Protein AF-A0A7X8C531-F1 (afdb_monomer)

Foldseek 3Di:
DVVVLVQAQDALVSQCVVVVDDSVVSLVVSVVCCVVCVVVCVRRLLSHLLVQLVQWDDDPQWTKGQDRHPVNLVVLQVQCCVQPVPADRWAADPPDDRMTIDHVVSSVSSCVVSVPDPPPDPDDDDDD

Nearest PDB structures (foldseek):
  7qsu-assembly1_A  TM=5.325E-01  e=8.190E-01  Thermococcus litoralis
  7qss-assembly1_A  TM=5.657E-01  e=2.309E+00  Thermococcus litoralis
  8r79-assembly1_A  TM=4.246E-01  e=1.255E+00  Homo sapiens

Sequence (128 aa):
VKHYFQGVMPTEAEVSSMFQLTETESRALIRNVRTRFRYQLEVEIMNTLQQTLLSAEFNEDKYHVVIQSDNVLEELNRVVSTNAPKLDPITKVRGSARKYQISEDTYELLSNVLGINQEAAATEQEDE

Organism: NCBI:txid136093

Structure (mmCIF, N/CA/C/O backbone):
data_AF-A0A7X8C531-F1
#
_entry.id   AF-A0A7X8C531-F1
#
loop_
_atom_site.group_PDB
_atom_site.id
_atom_site.type_symbol
_atom_site.label_atom_id
_atom_site.label_alt_id
_atom_site.label_comp_id
_atom_site.label_asym_id
_atom_site.label_entity_id
_atom_site.label_seq_id
_atom_site.pdbx_PDB_ins_code
_atom_site.Cartn_x
_atom_site.Cartn_y
_atom_site.Cartn_z
_atom_site.occupancy
_atom_site.B_iso_or_equiv
_atom_site.auth_seq_id
_atom_site.auth_comp_id
_atom_site.auth_asym_id
_atom_site.auth_atom_id
_atom_site.pdbx_PDB_model_num
ATOM 1 N N . VAL A 1 1 ? 0.543 4.005 -21.788 1.00 60.47 1 VAL A N 1
ATOM 2 C CA . VAL A 1 1 ? 0.749 3.800 -20.331 1.00 60.47 1 VAL A CA 1
ATOM 3 C C . VAL A 1 1 ? -0.368 2.947 -19.740 1.00 60.47 1 VAL A C 1
ATOM 5 O O . VAL A 1 1 ? -0.046 1.870 -19.271 1.00 60.47 1 VAL A O 1
ATOM 8 N N . LYS A 1 2 ? -1.651 3.328 -19.871 1.00 58.94 2 LYS A N 1
ATOM 9 C CA . LYS A 1 2 ? -2.804 2.539 -19.376 1.00 58.94 2 LYS A CA 1
ATOM 10 C C . LYS A 1 2 ? -2.814 1.049 -19.746 1.00 58.94 2 LYS A C 1
ATOM 12 O O . LYS A 1 2 ? -3.103 0.217 -18.901 1.00 58.94 2 LYS A O 1
ATOM 17 N N . HIS A 1 3 ? -2.433 0.700 -20.978 1.00 63.03 3 HIS A N 1
ATOM 18 C CA . HIS A 1 3 ? -2.406 -0.700 -21.430 1.00 63.03 3 HIS A CA 1
ATOM 19 C C . HIS A 1 3 ? -1.526 -1.629 -20.577 1.00 63.03 3 HIS A C 1
ATOM 21 O O . HIS A 1 3 ? -1.800 -2.820 -20.515 1.00 63.03 3 HIS A O 1
ATOM 27 N N . TYR A 1 4 ? -0.504 -1.093 -19.903 1.00 66.12 4 TYR A N 1
ATOM 28 C CA . TYR A 1 4 ? 0.389 -1.873 -19.041 1.00 66.12 4 TYR A CA 1
ATOM 29 C C . TYR A 1 4 ? -0.149 -2.074 -17.623 1.00 66.12 4 TYR A C 1
ATOM 31 O O . TYR A 1 4 ? 0.384 -2.891 -16.889 1.00 66.12 4 TYR A O 1
ATOM 39 N N . PHE A 1 5 ? -1.185 -1.324 -17.248 1.00 65.25 5 PHE A N 1
ATOM 40 C CA . PHE A 1 5 ? -1.849 -1.451 -15.957 1.00 65.25 5 PHE A CA 1
ATOM 41 C C . PHE A 1 5 ? -3.005 -2.463 -16.037 1.00 65.25 5 PHE A C 1
ATOM 43 O O . PHE A 1 5 ? -3.411 -3.013 -15.033 1.00 65.25 5 PHE A O 1
ATOM 50 N N . GLN A 1 6 ? -3.542 -2.777 -17.223 1.00 77.12 6 GLN A N 1
ATOM 51 C CA . GLN A 1 6 ? -4.629 -3.769 -17.368 1.00 77.12 6 GLN A CA 1
ATOM 52 C C . GLN A 1 6 ? -5.815 -3.551 -16.391 1.00 77.12 6 GLN A C 1
ATOM 54 O O . GLN A 1 6 ? -6.513 -4.490 -16.030 1.00 77.12 6 GLN A O 1
ATOM 59 N N . GLY A 1 7 ? -6.049 -2.305 -15.960 1.00 81.38 7 GLY A N 1
ATOM 60 C CA . GLY A 1 7 ? -7.076 -1.960 -14.972 1.00 81.38 7 GLY A CA 1
ATOM 61 C C . GLY A 1 7 ? -6.621 -1.925 -13.504 1.00 81.38 7 GLY A C 1
ATOM 62 O O . GLY A 1 7 ? -7.408 -1.469 -12.677 1.00 81.38 7 GLY A O 1
ATOM 63 N N . VAL A 1 8 ? -5.386 -2.331 -13.181 1.00 88.25 8 VAL A N 1
ATOM 64 C CA . VAL A 1 8 ? -4.788 -2.370 -11.828 1.00 88.25 8 VAL A CA 1
ATOM 65 C C . VAL A 1 8 ? -3.314 -1.918 -11.830 1.00 88.25 8 VAL A C 1
ATOM 67 O O . VAL A 1 8 ? -2.697 -1.720 -12.868 1.00 88.25 8 VAL A O 1
ATOM 70 N N . MET A 1 9 ? -2.701 -1.686 -10.673 1.00 91.06 9 MET A N 1
ATOM 71 C CA . MET A 1 9 ? -1.273 -1.386 -10.596 1.00 91.06 9 MET A CA 1
ATOM 72 C C . MET A 1 9 ? -0.468 -2.683 -10.691 1.00 91.06 9 MET A C 1
ATOM 74 O O . MET A 1 9 ? -0.742 -3.606 -9.925 1.00 91.06 9 MET A O 1
ATOM 78 N N . PRO A 1 10 ? 0.552 -2.747 -11.565 1.00 91.94 10 PRO A N 1
ATOM 79 C CA . PRO A 1 10 ? 1.452 -3.885 -11.587 1.00 91.94 10 PRO A CA 1
ATOM 80 C C . PRO A 1 10 ? 2.311 -3.901 -10.321 1.00 91.94 10 PRO A C 1
ATOM 82 O O . PRO A 1 10 ? 2.677 -2.858 -9.767 1.00 91.94 10 PRO A O 1
ATOM 85 N N . THR A 1 11 ? 2.671 -5.097 -9.890 1.00 92.88 11 THR A N 1
ATOM 86 C CA . THR A 1 11 ? 3.631 -5.341 -8.819 1.00 92.88 11 THR A CA 1
ATOM 87 C C . THR A 1 11 ? 5.058 -5.048 -9.279 1.00 92.88 11 THR A C 1
ATOM 89 O O . THR A 1 11 ? 5.392 -5.056 -10.467 1.00 92.88 11 THR A O 1
ATOM 92 N N . GLU A 1 12 ? 5.953 -4.826 -8.320 1.00 94.06 12 GLU A N 1
ATOM 93 C CA . GLU A 1 12 ? 7.380 -4.661 -8.581 1.00 94.06 12 GLU A CA 1
ATOM 94 C C . GLU A 1 12 ? 7.978 -5.881 -9.296 1.00 94.06 12 GLU A C 1
ATOM 96 O O . GLU A 1 12 ? 8.856 -5.708 -10.137 1.00 94.06 12 GLU A O 1
ATOM 101 N N . ALA A 1 13 ? 7.481 -7.089 -9.008 1.00 92.75 13 ALA A N 1
ATOM 102 C CA . ALA A 1 13 ? 7.914 -8.325 -9.656 1.00 92.75 13 ALA A CA 1
ATOM 103 C C . ALA A 1 13 ? 7.512 -8.375 -11.141 1.00 92.75 13 ALA A C 1
ATOM 105 O O . ALA A 1 13 ? 8.329 -8.736 -11.990 1.00 92.75 13 ALA A O 1
ATOM 106 N N . GLU A 1 14 ? 6.287 -7.958 -11.477 1.00 92.44 14 GLU A N 1
ATOM 107 C CA . GLU A 1 14 ? 5.822 -7.879 -12.868 1.00 92.44 14 GLU A CA 1
ATOM 108 C C . GLU A 1 14 ? 6.622 -6.841 -13.660 1.00 92.44 14 GLU A C 1
ATOM 110 O O . GLU A 1 14 ? 7.130 -7.139 -14.740 1.00 92.44 14 GLU A O 1
ATOM 115 N N . VAL A 1 15 ? 6.820 -5.643 -13.101 1.00 93.75 15 VAL A N 1
ATOM 116 C CA . VAL A 1 15 ? 7.624 -4.588 -13.741 1.00 93.75 15 VAL A CA 1
ATOM 117 C C . VAL A 1 15 ? 9.084 -5.024 -13.898 1.00 93.75 15 VAL A C 1
ATOM 119 O O . VAL A 1 15 ? 9.673 -4.817 -14.960 1.00 93.75 15 VAL A O 1
ATOM 122 N N . SER A 1 16 ? 9.655 -5.675 -12.883 1.00 95.19 16 SER A N 1
ATOM 123 C CA . SER A 1 16 ? 11.009 -6.233 -12.932 1.00 95.19 16 SER A CA 1
ATOM 124 C C . SER A 1 16 ? 11.150 -7.231 -14.078 1.00 95.19 16 SER A C 1
ATOM 126 O O . SER A 1 16 ? 12.076 -7.113 -14.881 1.00 95.19 16 SER A O 1
ATOM 128 N N . SER A 1 17 ? 10.192 -8.151 -14.214 1.00 93.69 17 SER A N 1
ATOM 129 C CA . SER A 1 17 ? 10.178 -9.148 -15.285 1.00 93.69 17 SER A CA 1
ATOM 130 C C . SER A 1 17 ? 10.038 -8.513 -16.672 1.00 93.69 17 SER A C 1
ATOM 132 O O . SER A 1 17 ? 10.784 -8.858 -17.588 1.00 93.69 17 SER A O 1
ATOM 134 N N . MET A 1 18 ? 9.134 -7.543 -16.826 1.00 92.06 18 MET A N 1
ATOM 135 C CA . MET A 1 18 ? 8.855 -6.899 -18.113 1.00 92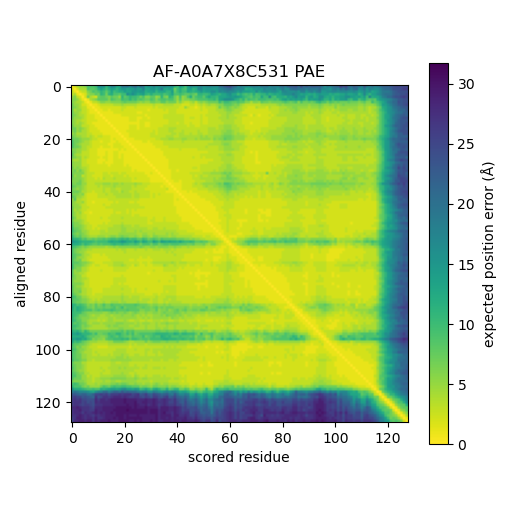.06 18 MET A CA 1
ATOM 136 C C . MET A 1 18 ? 10.006 -6.025 -18.618 1.00 92.06 18 MET A C 1
ATOM 138 O O . MET A 1 18 ? 10.264 -5.983 -19.820 1.00 92.06 18 MET A O 1
ATOM 142 N N . PHE A 1 19 ? 10.679 -5.308 -17.716 1.00 92.62 19 PHE A N 1
ATOM 143 C CA . PHE A 1 19 ? 11.696 -4.312 -18.066 1.00 92.62 19 PHE A CA 1
ATOM 144 C C . PHE A 1 19 ? 13.126 -4.745 -17.725 1.00 92.62 19 PHE A C 1
ATOM 146 O O . PHE A 1 19 ? 14.052 -3.970 -17.952 1.00 92.62 19 PHE A O 1
ATOM 153 N N . GLN A 1 20 ? 13.313 -5.965 -17.207 1.00 94.75 20 GLN A N 1
ATOM 154 C CA . GLN A 1 20 ? 14.606 -6.498 -16.755 1.00 94.75 20 GLN A CA 1
ATOM 155 C C . GLN A 1 20 ? 15.285 -5.582 -15.721 1.00 94.75 20 GLN A C 1
ATOM 157 O O . GLN A 1 20 ? 16.491 -5.349 -15.760 1.00 94.75 20 GLN A O 1
ATOM 162 N N . LEU A 1 21 ? 14.482 -5.045 -14.802 1.00 95.06 21 LEU A N 1
ATOM 163 C CA . LEU A 1 21 ? 14.916 -4.136 -13.740 1.00 95.06 21 LEU A CA 1
ATOM 164 C C . LEU A 1 21 ? 15.046 -4.873 -12.409 1.00 95.06 21 LEU A C 1
ATOM 166 O O . LEU A 1 21 ? 14.402 -5.897 -12.188 1.00 95.06 21 LEU A O 1
ATOM 170 N N . THR A 1 22 ? 15.805 -4.321 -11.469 1.00 96.12 22 THR A N 1
ATOM 171 C CA . THR A 1 22 ? 15.753 -4.767 -10.068 1.00 96.12 22 THR A CA 1
ATOM 172 C C . THR A 1 22 ? 14.406 -4.408 -9.422 1.00 96.12 22 THR A C 1
ATOM 174 O O . THR A 1 22 ? 13.700 -3.503 -9.879 1.00 96.12 22 THR A O 1
ATOM 177 N N . GLU A 1 23 ? 14.038 -5.060 -8.312 1.00 92.94 23 GLU A N 1
ATOM 178 C CA . GLU A 1 23 ? 12.830 -4.687 -7.550 1.00 92.94 23 GLU A CA 1
ATOM 179 C C . GLU A 1 23 ? 12.871 -3.224 -7.080 1.00 92.94 23 GLU A C 1
ATOM 181 O O . GLU A 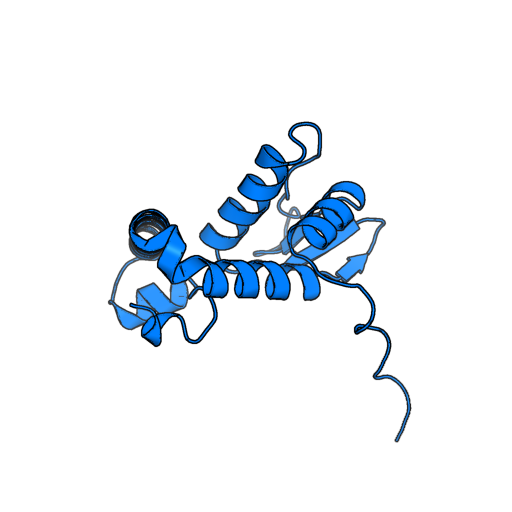1 23 ? 11.853 -2.534 -7.091 1.00 92.94 23 GLU A O 1
ATOM 186 N N . THR A 1 24 ? 14.053 -2.720 -6.707 1.00 95.69 24 THR A N 1
ATOM 187 C CA . THR A 1 24 ? 14.211 -1.332 -6.243 1.00 95.69 24 THR A CA 1
ATOM 188 C C . THR A 1 24 ? 13.947 -0.334 -7.371 1.00 95.69 24 THR A C 1
ATOM 190 O O . THR A 1 24 ? 13.222 0.646 -7.174 1.00 95.69 24 THR A O 1
ATOM 193 N N . GLU A 1 25 ? 14.486 -0.590 -8.565 1.00 96.69 25 GLU A N 1
ATOM 194 C CA . GLU A 1 25 ? 14.233 0.228 -9.758 1.00 96.69 25 GLU A CA 1
ATOM 195 C C . GLU A 1 25 ? 12.769 0.146 -10.193 1.00 96.69 25 GLU A C 1
ATOM 197 O O . GLU A 1 25 ? 12.161 1.169 -10.500 1.00 96.69 25 GLU A O 1
ATOM 202 N N . SER A 1 26 ? 12.177 -1.047 -10.132 1.00 96.44 26 SER A N 1
ATOM 203 C CA . SER A 1 26 ? 10.762 -1.277 -10.433 1.00 96.44 26 SER A CA 1
ATOM 204 C C . SER A 1 26 ? 9.856 -0.487 -9.488 1.00 96.44 26 SER A C 1
ATOM 206 O O . SER A 1 26 ? 8.966 0.240 -9.932 1.00 96.44 26 SER A O 1
ATOM 208 N N . ARG A 1 27 ? 10.150 -0.515 -8.182 1.00 95.19 27 ARG A N 1
ATOM 209 C CA . ARG A 1 27 ? 9.445 0.270 -7.161 1.00 95.19 27 ARG A CA 1
ATOM 210 C C . ARG A 1 27 ? 9.523 1.766 -7.439 1.00 95.19 27 ARG A C 1
ATOM 212 O O . ARG A 1 27 ? 8.524 2.473 -7.294 1.00 95.19 27 ARG A O 1
ATOM 219 N N . ALA A 1 28 ? 10.706 2.257 -7.806 1.00 95.88 28 ALA A N 1
ATOM 220 C CA . ALA A 1 28 ? 10.916 3.659 -8.149 1.00 95.88 28 ALA A CA 1
ATOM 221 C C . ALA A 1 28 ? 10.167 4.048 -9.433 1.00 95.88 28 ALA A C 1
ATOM 223 O O . ALA A 1 28 ? 9.536 5.106 -9.475 1.00 95.88 28 ALA A O 1
ATOM 224 N N . LEU A 1 29 ? 10.184 3.184 -10.451 1.00 94.75 29 LEU A N 1
ATOM 225 C CA . LEU A 1 29 ? 9.480 3.397 -11.710 1.00 94.75 29 LEU A CA 1
ATOM 226 C C . LEU A 1 29 ? 7.968 3.512 -11.491 1.00 94.75 29 LEU A C 1
ATOM 228 O O . LEU A 1 29 ? 7.374 4.487 -11.952 1.00 94.75 29 LEU A O 1
ATOM 232 N N . ILE A 1 30 ? 7.366 2.588 -10.734 1.00 94.12 30 ILE A N 1
ATOM 233 C CA . ILE A 1 30 ? 5.935 2.626 -10.395 1.00 94.12 30 ILE A CA 1
ATOM 234 C C . ILE A 1 30 ? 5.592 3.945 -9.691 1.00 94.12 30 ILE A C 1
ATOM 236 O O . ILE A 1 30 ? 4.684 4.653 -10.131 1.00 94.12 30 ILE A O 1
ATOM 240 N N . ARG A 1 31 ? 6.361 4.343 -8.666 1.00 94.31 31 ARG A N 1
ATOM 241 C CA . ARG A 1 31 ? 6.136 5.604 -7.936 1.00 94.31 31 ARG A CA 1
ATOM 242 C C . ARG A 1 31 ? 6.201 6.828 -8.853 1.00 94.31 31 ARG A C 1
ATOM 244 O O . ARG A 1 31 ? 5.343 7.713 -8.777 1.00 94.31 31 ARG A O 1
ATOM 251 N N . ASN A 1 32 ? 7.203 6.887 -9.730 1.00 94.19 32 ASN A N 1
ATOM 252 C CA . ASN A 1 32 ? 7.400 8.002 -10.659 1.00 94.19 32 ASN A CA 1
ATOM 253 C C . ASN A 1 32 ? 6.260 8.094 -11.680 1.00 94.19 32 ASN A C 1
ATOM 255 O O . ASN A 1 32 ? 5.733 9.181 -11.927 1.00 94.19 32 ASN A O 1
ATOM 259 N N . VAL A 1 33 ? 5.851 6.956 -12.245 1.00 92.31 33 VAL A N 1
ATOM 260 C CA . VAL A 1 33 ? 4.738 6.865 -13.197 1.00 92.31 33 VAL A CA 1
ATOM 261 C C . VAL A 1 33 ? 3.427 7.271 -12.523 1.00 92.31 33 VAL A C 1
ATOM 263 O O . VAL A 1 33 ? 2.723 8.133 -13.049 1.00 92.31 33 VAL A O 1
ATOM 266 N N . ARG A 1 34 ? 3.145 6.750 -11.323 1.00 90.75 34 ARG A N 1
ATOM 267 C CA . ARG A 1 34 ? 1.973 7.115 -10.511 1.00 90.75 34 ARG A CA 1
ATOM 268 C C . ARG A 1 34 ? 1.909 8.616 -10.244 1.00 90.75 34 ARG A C 1
ATOM 270 O O . ARG A 1 34 ? 0.863 9.233 -10.407 1.00 90.75 34 ARG A O 1
ATOM 277 N N . THR A 1 35 ? 3.035 9.215 -9.863 1.00 90.31 35 THR A N 1
ATOM 278 C CA . THR A 1 35 ? 3.117 10.648 -9.548 1.00 90.31 35 THR A CA 1
ATOM 279 C C . THR A 1 35 ? 2.901 11.508 -10.791 1.00 90.31 35 THR A C 1
ATOM 281 O O . THR A 1 35 ? 2.118 12.457 -10.761 1.00 90.31 35 THR A O 1
ATOM 284 N N . ARG A 1 36 ? 3.559 11.167 -11.905 1.00 92.62 36 ARG A N 1
ATOM 285 C CA . ARG A 1 36 ? 3.504 11.943 -13.151 1.00 92.62 36 ARG A CA 1
ATOM 286 C C . ARG A 1 36 ? 2.162 11.828 -13.870 1.00 92.62 36 ARG A C 1
ATOM 288 O O . ARG A 1 36 ? 1.712 12.796 -14.474 1.00 92.62 36 ARG A O 1
ATOM 295 N N . PHE A 1 37 ? 1.539 10.655 -13.822 1.00 91.12 37 PHE A N 1
ATOM 296 C CA . PHE A 1 37 ? 0.316 10.342 -14.562 1.00 91.12 37 PHE A CA 1
ATOM 297 C C . PHE A 1 37 ? -0.889 10.136 -13.642 1.00 91.12 37 PHE A C 1
ATOM 299 O O . PHE A 1 37 ? -1.821 9.427 -14.008 1.00 91.12 37 PHE A O 1
ATOM 306 N N . ARG A 1 38 ? -0.895 10.778 -12.466 1.00 85.19 38 ARG A N 1
ATOM 307 C CA . ARG A 1 38 ? -1.876 10.551 -11.396 1.00 85.19 38 ARG A CA 1
ATOM 308 C C . ARG A 1 38 ? -3.329 10.553 -11.868 1.00 85.19 38 ARG A C 1
ATOM 310 O O . ARG A 1 38 ? -4.021 9.576 -11.643 1.00 85.19 38 ARG A O 1
ATOM 317 N N . TYR A 1 39 ? -3.759 11.607 -12.563 1.00 89.38 39 TYR A N 1
ATOM 318 C CA . TYR A 1 39 ? -5.135 11.714 -13.071 1.00 89.38 39 TYR A CA 1
ATOM 319 C C . TYR A 1 39 ? -5.462 10.674 -14.144 1.00 89.38 39 TYR A C 1
ATOM 321 O O . TYR A 1 39 ? -6.602 10.260 -14.297 1.00 89.38 39 TYR A O 1
ATOM 329 N N . GLN A 1 40 ? -4.462 10.250 -14.920 1.00 89.56 40 GLN A N 1
ATOM 330 C CA . GLN A 1 40 ? -4.685 9.236 -15.945 1.00 89.56 40 GLN A CA 1
ATOM 331 C C . GLN A 1 40 ? -4.831 7.854 -15.315 1.00 89.56 40 GLN A C 1
ATOM 333 O O . GLN A 1 40 ? -5.618 7.072 -15.826 1.00 89.56 40 GLN A O 1
ATOM 338 N N . LEU A 1 41 ? -4.091 7.577 -14.240 1.00 90.12 41 LEU A N 1
ATOM 339 C CA . LEU A 1 41 ? -4.031 6.276 -13.569 1.00 90.12 41 LEU A CA 1
ATOM 340 C C . LEU A 1 41 ? -4.960 6.170 -12.355 1.00 90.12 41 LEU A C 1
ATOM 342 O O . LEU A 1 41 ? -4.893 5.189 -11.624 1.00 90.12 41 LEU A O 1
ATOM 346 N N . GLU A 1 42 ? -5.780 7.188 -12.094 1.00 89.62 42 GLU A N 1
ATOM 347 C CA . GLU A 1 42 ? -6.615 7.263 -10.894 1.00 89.62 42 GLU A CA 1
ATOM 348 C C . GLU A 1 42 ? -7.534 6.049 -10.764 1.00 89.62 42 GLU A C 1
ATOM 350 O O . GLU A 1 42 ? -7.597 5.447 -9.698 1.00 89.62 42 GLU A O 1
ATOM 355 N N . VAL A 1 43 ? -8.162 5.634 -11.865 1.00 90.62 43 VAL A N 1
ATOM 356 C CA . VAL A 1 43 ? -9.043 4.461 -11.895 1.00 90.62 43 VAL A CA 1
ATOM 357 C C . VAL A 1 43 ? -8.269 3.190 -11.546 1.00 90.62 43 VAL A C 1
ATOM 359 O O . VAL A 1 43 ? -8.692 2.429 -10.685 1.00 90.62 43 VAL A O 1
ATOM 362 N N . GLU A 1 44 ? -7.110 2.973 -12.164 1.00 91.94 44 GLU A N 1
ATOM 363 C CA . GLU A 1 44 ? -6.285 1.786 -11.942 1.00 91.94 44 GLU A CA 1
ATOM 364 C C . GLU A 1 44 ? -5.722 1.739 -10.511 1.00 91.94 44 GLU A C 1
ATOM 366 O O . GLU A 1 44 ? -5.665 0.674 -9.893 1.00 91.94 44 GLU A O 1
ATOM 371 N N . ILE A 1 45 ? -5.358 2.896 -9.949 1.00 91.50 45 ILE A N 1
ATOM 372 C CA . ILE A 1 45 ? -4.957 3.024 -8.543 1.00 91.50 45 ILE A CA 1
ATOM 373 C C . ILE A 1 45 ? -6.135 2.644 -7.643 1.00 91.50 45 ILE A C 1
ATOM 375 O O . ILE A 1 45 ? -5.985 1.757 -6.808 1.00 91.50 45 ILE A O 1
ATOM 379 N N . MET A 1 46 ? -7.301 3.265 -7.835 1.00 91.94 46 MET A N 1
ATOM 380 C CA . MET A 1 46 ? -8.492 3.028 -7.015 1.00 91.94 46 MET A CA 1
ATOM 381 C C . MET A 1 46 ? -8.930 1.564 -7.053 1.00 91.94 46 MET A C 1
ATOM 383 O O . MET A 1 46 ? -9.108 0.969 -5.993 1.00 91.94 46 MET A O 1
ATOM 387 N N . ASN A 1 47 ? -8.992 0.954 -8.238 1.00 92.94 47 ASN A N 1
ATOM 388 C CA . ASN A 1 47 ? -9.315 -0.464 -8.400 1.00 92.94 47 ASN A CA 1
ATOM 389 C C . ASN A 1 47 ? -8.361 -1.359 -7.601 1.00 92.94 47 ASN A C 1
ATOM 391 O O . ASN A 1 47 ? -8.792 -2.291 -6.929 1.00 92.94 47 ASN A O 1
ATOM 395 N N . THR A 1 48 ? -7.061 -1.058 -7.634 1.00 94.06 48 THR A N 1
ATOM 396 C CA . THR A 1 48 ? -6.058 -1.847 -6.904 1.00 94.06 48 THR A CA 1
ATOM 397 C C . THR A 1 48 ? -6.227 -1.717 -5.397 1.00 94.06 48 THR A C 1
ATOM 399 O O . THR A 1 48 ? -6.142 -2.712 -4.679 1.00 94.06 48 THR A O 1
ATOM 402 N N . LEU A 1 49 ? -6.463 -0.496 -4.904 1.00 94.44 49 LEU A N 1
ATOM 403 C CA . LEU A 1 49 ? -6.689 -0.253 -3.478 1.00 94.44 49 LEU A CA 1
ATOM 404 C C . LEU A 1 49 ? -7.965 -0.960 -3.006 1.00 94.44 49 LEU A C 1
ATOM 406 O O . LEU A 1 49 ? -7.943 -1.592 -1.953 1.00 94.44 49 LEU A O 1
ATOM 410 N N . GLN A 1 50 ? -9.033 -0.915 -3.808 1.00 94.44 50 GLN A N 1
ATOM 411 C CA . GLN A 1 50 ? -10.288 -1.611 -3.530 1.00 94.44 50 GLN A CA 1
ATOM 412 C C . GLN A 1 50 ? -10.104 -3.125 -3.480 1.00 94.44 50 GLN A C 1
ATOM 414 O O . GLN A 1 50 ? -10.474 -3.742 -2.489 1.00 94.44 50 GLN A O 1
ATOM 419 N N . GLN A 1 51 ? -9.487 -3.726 -4.502 1.00 93.69 51 GLN A N 1
ATOM 420 C CA . GLN A 1 51 ? -9.225 -5.169 -4.533 1.00 93.69 51 GLN A CA 1
ATOM 421 C C . GLN A 1 51 ? -8.348 -5.616 -3.365 1.00 93.69 51 GLN A C 1
ATOM 423 O O . GLN A 1 51 ? -8.621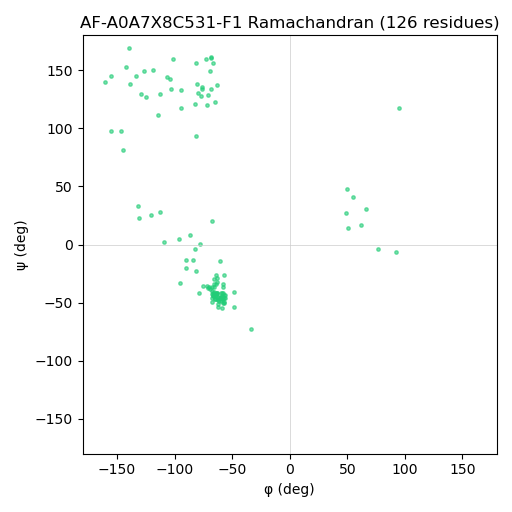 -6.636 -2.737 1.00 93.69 51 GLN A O 1
ATOM 428 N N . THR A 1 52 ? -7.324 -4.824 -3.041 1.00 94.25 52 THR A N 1
ATOM 429 C CA . THR A 1 52 ? -6.466 -5.092 -1.885 1.00 94.25 52 THR A CA 1
ATOM 430 C C . THR A 1 52 ? -7.295 -5.095 -0.604 1.00 94.25 52 THR A C 1
ATOM 432 O O . THR A 1 52 ? -7.205 -6.046 0.166 1.00 94.25 52 THR A O 1
ATOM 435 N N . LEU A 1 53 ? -8.143 -4.084 -0.388 1.00 94.06 53 LEU A N 1
ATOM 436 C CA . LEU A 1 53 ? -8.961 -4.001 0.821 1.00 94.06 53 LEU A CA 1
ATOM 437 C C . LEU A 1 53 ? -10.028 -5.104 0.888 1.00 94.06 53 LEU A C 1
ATOM 439 O O . LEU A 1 53 ? -10.218 -5.695 1.943 1.00 94.06 53 LEU A O 1
ATOM 443 N N . LEU A 1 54 ? -10.674 -5.433 -0.232 1.00 93.50 54 LEU A N 1
ATOM 444 C CA . LEU A 1 54 ? -11.671 -6.506 -0.321 1.00 93.50 54 LEU A CA 1
ATOM 445 C C . LEU A 1 54 ? -11.086 -7.890 -0.022 1.00 93.50 54 LEU A C 1
ATOM 447 O O . LEU A 1 54 ? -11.796 -8.748 0.485 1.00 93.50 54 LEU A O 1
ATOM 451 N N . SER A 1 55 ? -9.797 -8.105 -0.298 1.00 93.38 55 SER A N 1
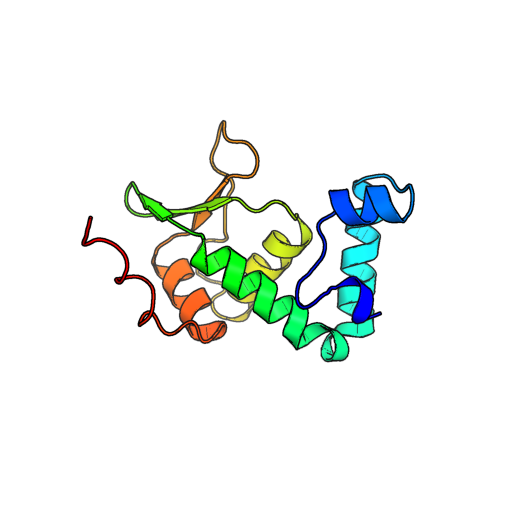ATOM 452 C CA . SER A 1 55 ? -9.107 -9.352 0.057 1.00 93.38 55 SER A CA 1
ATOM 453 C C . SER A 1 55 ? -8.700 -9.451 1.533 1.00 93.38 55 SER A C 1
ATOM 455 O O . SER A 1 55 ? -8.053 -10.425 1.918 1.00 93.38 55 SER A O 1
ATOM 457 N N . ALA A 1 56 ? -9.006 -8.443 2.358 1.00 94.12 56 ALA A N 1
ATOM 458 C CA . ALA A 1 56 ? -8.672 -8.487 3.772 1.00 94.12 56 ALA A CA 1
ATOM 459 C C . ALA A 1 56 ? -9.630 -9.408 4.540 1.00 94.12 56 ALA A C 1
ATOM 461 O O . ALA A 1 56 ? -10.848 -9.300 4.429 1.00 94.12 56 ALA A O 1
ATOM 462 N N . GLU A 1 57 ? -9.067 -10.263 5.384 1.00 93.19 57 GLU A N 1
ATOM 463 C CA . GLU A 1 57 ? -9.801 -11.191 6.239 1.00 93.19 57 GLU A CA 1
ATOM 464 C C . GLU A 1 57 ? -9.835 -10.668 7.674 1.00 93.19 57 GLU A C 1
ATOM 466 O O . GLU A 1 57 ? -8.804 -10.267 8.222 1.00 93.19 57 GLU A O 1
ATOM 471 N N . PHE A 1 58 ? -11.003 -10.691 8.310 1.00 92.25 58 PHE A N 1
ATOM 472 C CA . PHE A 1 58 ? -11.131 -10.321 9.716 1.00 92.25 58 PHE A CA 1
ATOM 473 C C . PHE A 1 58 ? -10.764 -11.505 10.622 1.00 92.25 58 PHE A C 1
ATOM 475 O O . PHE A 1 58 ? -11.361 -12.576 10.527 1.00 92.25 58 PHE A O 1
ATOM 482 N N . ASN A 1 59 ? -9.764 -11.330 11.487 1.00 89.12 59 ASN A N 1
ATOM 483 C CA . ASN A 1 59 ? -9.322 -12.338 12.453 1.00 89.12 59 ASN A CA 1
ATOM 484 C C . ASN A 1 59 ? -8.636 -11.667 13.657 1.00 89.12 59 ASN A C 1
ATOM 486 O O . ASN A 1 59 ? -7.922 -10.683 13.478 1.00 89.12 59 ASN A O 1
ATOM 490 N N . GLU A 1 60 ? -8.799 -12.216 14.864 1.00 82.56 60 GLU A N 1
ATOM 491 C CA . GLU A 1 60 ? -8.185 -11.699 16.104 1.00 82.56 60 GLU A CA 1
ATOM 492 C C . GLU A 1 60 ? -8.417 -10.182 16.297 1.00 82.56 60 GLU A C 1
ATOM 494 O O . GLU A 1 60 ? -7.482 -9.422 16.555 1.00 82.56 60 GLU A O 1
ATOM 499 N N . ASP A 1 61 ? -9.667 -9.738 16.117 1.00 87.75 61 ASP A N 1
ATOM 500 C CA . ASP A 1 61 ? -10.120 -8.340 16.239 1.00 87.75 61 ASP A CA 1
ATOM 501 C C . ASP A 1 61 ? -9.473 -7.347 15.251 1.00 87.75 61 ASP A C 1
ATOM 503 O O . ASP A 1 61 ? -9.511 -6.129 15.450 1.00 87.75 61 ASP A O 1
ATOM 507 N N . LYS A 1 62 ? -8.846 -7.840 14.174 1.00 92.94 62 LYS A N 1
ATOM 508 C CA . LYS A 1 62 ? -8.198 -7.009 13.151 1.00 92.94 62 LYS A CA 1
ATOM 509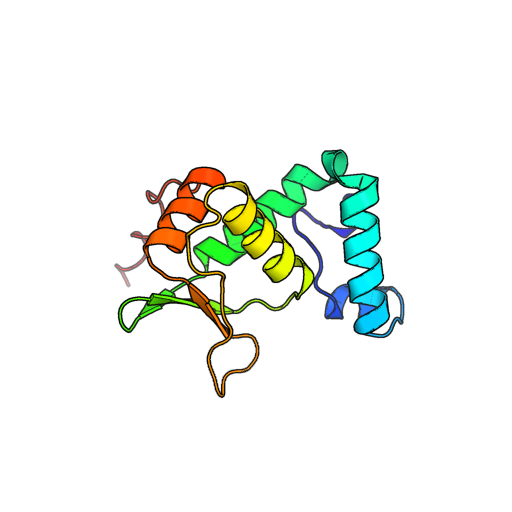 C C . LYS A 1 62 ? -8.377 -7.559 11.744 1.00 92.94 62 LYS A C 1
ATOM 511 O O . LYS A 1 62 ? -8.432 -8.765 11.512 1.00 92.94 62 LYS A O 1
ATOM 516 N N . TYR A 1 63 ? -8.352 -6.661 10.768 1.00 94.75 63 TYR A N 1
ATOM 517 C CA . TYR A 1 63 ? -8.290 -7.047 9.365 1.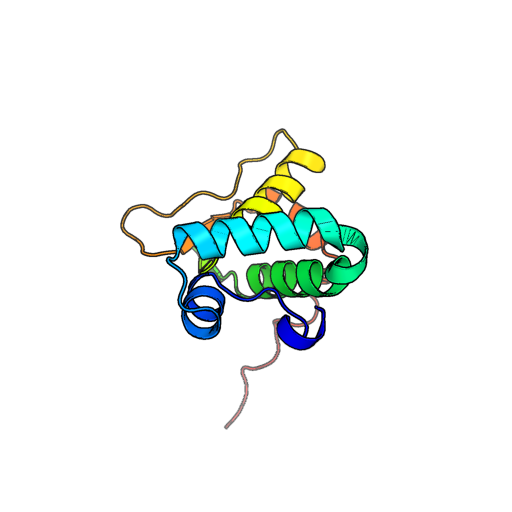00 94.75 63 TYR A CA 1
ATOM 518 C C . TYR A 1 63 ? -6.861 -7.399 8.973 1.00 94.75 63 TYR A C 1
ATOM 520 O O . TYR A 1 63 ? -5.907 -6.704 9.324 1.00 94.75 63 TYR A O 1
ATOM 528 N N . HIS A 1 64 ? -6.713 -8.467 8.208 1.00 94.69 64 HIS A N 1
ATOM 529 C CA . HIS A 1 64 ? -5.443 -8.984 7.745 1.00 94.69 64 HIS A CA 1
ATOM 530 C C . HIS A 1 64 ? -5.444 -9.088 6.230 1.00 94.69 64 HIS A C 1
ATOM 532 O O . HIS A 1 64 ? -6.300 -9.739 5.650 1.00 94.69 64 HIS A O 1
ATOM 538 N N . VAL A 1 65 ? -4.446 -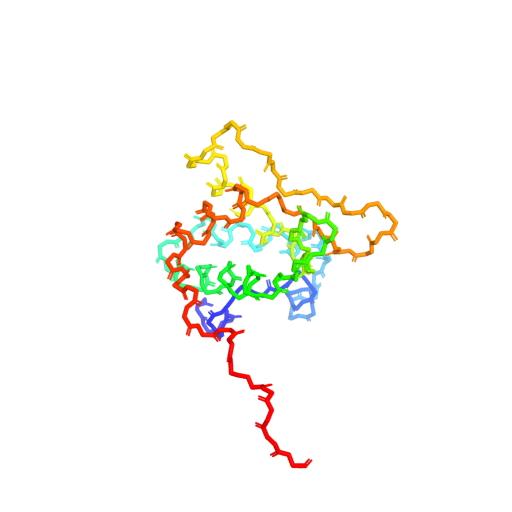8.494 5.584 1.00 95.31 65 VAL A N 1
ATOM 539 C CA . VAL A 1 65 ? -4.346 -8.465 4.122 1.00 95.31 65 VAL A CA 1
ATOM 540 C C . VAL A 1 65 ? -2.938 -8.823 3.669 1.00 95.31 65 VAL A C 1
ATOM 542 O O . VAL A 1 65 ? -1.948 -8.478 4.323 1.00 95.31 65 VAL A O 1
ATOM 545 N N . VAL A 1 66 ? -2.830 -9.511 2.536 1.00 94.94 66 VAL A N 1
ATOM 546 C CA . VAL A 1 66 ? -1.549 -9.744 1.866 1.00 94.94 66 VAL A CA 1
ATOM 547 C C . VAL A 1 66 ? -1.344 -8.668 0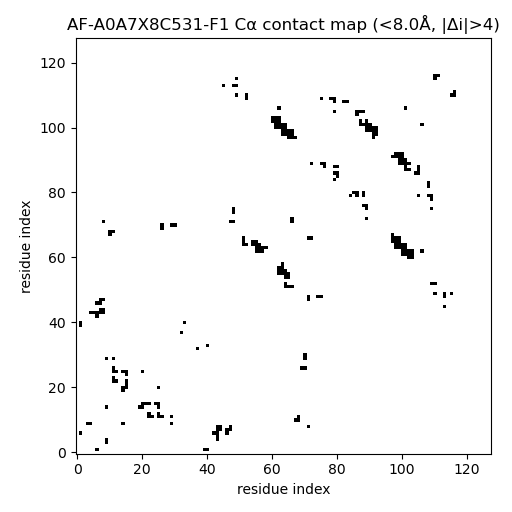.806 1.00 94.94 66 VAL A C 1
ATOM 549 O O . VAL A 1 66 ? -2.094 -8.587 -0.158 1.00 94.94 66 VAL A O 1
ATOM 552 N N . ILE A 1 67 ? -0.303 -7.849 0.963 1.00 94.94 67 ILE A N 1
ATOM 553 C CA . ILE A 1 67 ? 0.018 -6.764 0.029 1.00 94.94 67 ILE A CA 1
ATOM 554 C C . ILE A 1 67 ? 1.353 -7.077 -0.632 1.00 94.94 67 ILE A C 1
ATOM 556 O O . ILE A 1 67 ? 2.404 -7.053 0.011 1.00 94.94 67 ILE A O 1
ATOM 560 N N . GLN A 1 68 ? 1.309 -7.368 -1.929 1.00 91.25 68 GLN A N 1
ATOM 561 C CA . GLN A 1 68 ? 2.491 -7.761 -2.699 1.00 91.25 68 GLN A CA 1
ATOM 562 C C . GLN A 1 68 ? 3.340 -6.566 -3.145 1.00 91.25 68 GLN A C 1
ATOM 564 O O . GLN A 1 68 ? 4.541 -6.731 -3.350 1.00 91.25 68 GLN A O 1
ATOM 569 N N . SER A 1 69 ? 2.743 -5.371 -3.228 1.00 93.00 69 SER A N 1
ATOM 570 C CA . SER A 1 69 ? 3.420 -4.159 -3.684 1.00 93.00 69 SER A CA 1
ATOM 571 C C . SER A 1 69 ? 3.606 -3.117 -2.585 1.00 93.00 69 SER A C 1
ATOM 573 O O . SER A 1 69 ? 2.658 -2.693 -1.920 1.00 93.00 69 SER A O 1
ATOM 575 N N . ASP A 1 70 ? 4.838 -2.629 -2.446 1.00 93.00 70 ASP A N 1
ATOM 576 C CA . ASP A 1 70 ? 5.153 -1.527 -1.532 1.00 93.00 70 ASP A CA 1
ATOM 577 C C . ASP A 1 70 ? 4.450 -0.234 -1.957 1.00 93.00 70 ASP A C 1
ATOM 579 O O . ASP A 1 70 ? 4.052 0.565 -1.111 1.00 93.00 70 ASP A O 1
ATOM 583 N N . ASN A 1 71 ? 4.281 -0.024 -3.266 1.00 94.00 71 ASN A N 1
ATOM 584 C CA . ASN A 1 71 ? 3.580 1.141 -3.794 1.00 94.00 71 ASN A CA 1
ATOM 585 C C . ASN A 1 71 ? 2.091 1.145 -3.421 1.00 94.00 71 ASN A C 1
ATOM 587 O O . ASN A 1 71 ? 1.542 2.222 -3.188 1.00 94.00 71 ASN A O 1
ATOM 591 N N . VAL A 1 72 ? 1.459 -0.031 -3.338 1.00 95.00 72 VAL A N 1
ATOM 592 C CA . VAL A 1 72 ? 0.071 -0.180 -2.867 1.00 95.00 72 VAL A CA 1
ATOM 593 C C . VAL A 1 72 ? -0.026 0.168 -1.383 1.00 95.00 72 VAL A C 1
ATOM 595 O O . VAL A 1 72 ? -0.850 0.997 -1.003 1.00 95.00 72 VAL A O 1
ATOM 598 N N . LEU A 1 73 ? 0.855 -0.396 -0.549 1.00 95.69 73 LEU A N 1
ATOM 599 C CA . LEU A 1 73 ? 0.904 -0.092 0.887 1.00 95.69 73 LEU A CA 1
ATOM 600 C C . LEU A 1 73 ? 1.134 1.405 1.153 1.00 95.69 73 LEU A C 1
ATOM 602 O O . LEU A 1 73 ? 0.516 1.981 2.049 1.00 95.69 73 LEU A O 1
ATOM 606 N N . GLU A 1 74 ? 2.033 2.029 0.391 1.00 94.44 74 GLU A N 1
ATOM 607 C CA . GLU A 1 74 ? 2.329 3.460 0.485 1.00 94.44 74 GLU A CA 1
ATOM 608 C C . GLU A 1 74 ? 1.085 4.307 0.191 1.00 94.44 74 GLU A C 1
ATOM 610 O O . GLU A 1 74 ? 0.793 5.230 0.949 1.00 94.44 74 GLU A O 1
ATOM 615 N N . GLU A 1 75 ? 0.319 3.983 -0.856 1.00 93.69 75 GLU A N 1
ATOM 616 C CA . GLU A 1 75 ? -0.904 4.729 -1.170 1.00 93.69 75 GLU A CA 1
ATOM 617 C C . GLU A 1 75 ? -2.032 4.471 -0.171 1.00 93.69 75 GLU A C 1
ATOM 619 O O . GLU A 1 75 ? -2.701 5.429 0.205 1.00 93.69 75 GLU A O 1
ATOM 624 N N . LEU A 1 76 ? -2.212 3.248 0.340 1.00 94.88 76 LEU A N 1
ATOM 625 C CA . LEU A 1 76 ? -3.187 3.003 1.412 1.00 94.88 76 LEU A CA 1
ATOM 626 C C . LEU A 1 76 ? -2.871 3.862 2.643 1.00 94.88 76 LEU A C 1
ATOM 628 O O . LEU A 1 76 ? -3.721 4.612 3.117 1.00 94.88 76 LEU A O 1
ATOM 632 N N . ASN A 1 77 ? -1.622 3.840 3.114 1.00 95.56 77 ASN A N 1
ATOM 633 C CA . ASN A 1 77 ? -1.199 4.666 4.249 1.00 95.56 77 ASN A CA 1
ATOM 634 C C . ASN A 1 77 ? -1.291 6.170 3.958 1.00 95.56 77 ASN A C 1
ATOM 636 O O . ASN A 1 77 ? -1.585 6.971 4.851 1.00 95.56 77 ASN A O 1
ATOM 640 N N . ARG A 1 78 ? -1.083 6.582 2.705 1.00 93.50 78 ARG A N 1
ATOM 641 C CA . ARG A 1 78 ? -1.317 7.960 2.273 1.00 93.50 78 ARG A CA 1
ATOM 642 C C . ARG A 1 78 ? -2.794 8.347 2.385 1.00 93.50 78 ARG A C 1
ATOM 644 O O . ARG A 1 78 ? -3.086 9.450 2.843 1.00 93.50 78 ARG A O 1
ATOM 651 N N . VAL A 1 79 ? -3.719 7.469 1.998 1.00 93.44 79 VAL A N 1
ATOM 652 C CA . VAL A 1 79 ? -5.165 7.702 2.151 1.00 93.44 79 VAL A CA 1
ATOM 653 C C . VAL A 1 79 ? -5.533 7.827 3.631 1.00 93.44 79 VAL A C 1
ATOM 655 O O . VAL A 1 79 ? -6.216 8.787 3.989 1.00 93.44 79 VAL A O 1
ATOM 658 N N . VAL A 1 80 ? -5.018 6.945 4.495 1.00 94.56 80 VAL A N 1
ATOM 659 C CA . VAL A 1 80 ? -5.235 7.019 5.955 1.00 94.56 80 VAL A CA 1
ATOM 660 C C . VAL A 1 80 ? -4.724 8.347 6.512 1.00 94.56 80 VAL A C 1
ATOM 662 O O . VAL A 1 80 ? -5.486 9.107 7.099 1.00 94.56 80 VAL A O 1
ATOM 665 N N . SER A 1 81 ? -3.460 8.686 6.257 1.00 93.75 81 SER A N 1
ATOM 666 C CA . SER A 1 81 ? -2.845 9.925 6.758 1.00 93.75 81 SER A CA 1
ATOM 667 C C . SER A 1 81 ? -3.483 11.206 6.214 1.00 93.75 81 SER A C 1
ATOM 669 O O . SER A 1 81 ? -3.429 12.233 6.883 1.00 93.75 81 SER A O 1
ATOM 671 N N . THR A 1 82 ? -4.099 11.165 5.029 1.00 93.19 82 THR A N 1
ATOM 672 C CA . THR A 1 82 ? -4.795 12.323 4.445 1.00 93.19 82 THR A CA 1
ATOM 673 C C . THR A 1 82 ? -6.180 12.523 5.060 1.00 93.19 82 THR A C 1
ATOM 675 O O . THR A 1 82 ? -6.563 13.659 5.327 1.00 93.19 82 THR A O 1
ATOM 678 N N . ASN A 1 83 ? -6.933 11.441 5.286 1.00 91.88 83 ASN A N 1
ATOM 679 C CA . ASN A 1 83 ? -8.334 11.522 5.714 1.00 91.88 83 ASN A CA 1
ATOM 680 C C . ASN A 1 83 ? -8.511 11.421 7.236 1.00 91.88 83 ASN A C 1
ATOM 682 O O . ASN A 1 83 ? -9.392 12.073 7.790 1.00 91.88 83 ASN A O 1
ATOM 686 N N . ALA A 1 84 ? -7.663 10.657 7.928 1.00 90.69 84 ALA A N 1
ATOM 687 C CA . ALA A 1 84 ? -7.677 10.539 9.383 1.00 90.69 84 ALA A CA 1
ATOM 688 C C . ALA A 1 84 ? -6.249 10.384 9.953 1.00 90.69 84 ALA A C 1
ATOM 690 O O . ALA A 1 84 ? -5.831 9.288 10.324 1.00 90.69 84 ALA A O 1
ATOM 691 N N . PRO A 1 85 ? -5.501 11.494 10.118 1.00 88.06 85 PRO A N 1
ATOM 692 C CA . PRO A 1 85 ? -4.121 11.475 10.620 1.00 88.06 85 PRO A CA 1
ATOM 693 C C . PRO A 1 85 ? -3.937 10.887 12.030 1.00 88.06 85 PRO A C 1
ATOM 695 O O . PRO A 1 85 ? -2.807 10.667 12.454 1.00 88.06 85 PRO A O 1
ATOM 698 N N . LYS A 1 86 ? -5.030 10.717 12.785 1.00 91.25 86 LYS A N 1
ATOM 699 C CA . LYS A 1 86 ? -5.026 10.180 14.154 1.00 91.25 86 LYS A CA 1
ATOM 700 C C . LYS A 1 86 ? -5.170 8.658 14.209 1.00 91.25 86 LYS A C 1
ATOM 702 O O . LYS A 1 86 ? -4.988 8.106 15.288 1.00 91.25 86 LYS A O 1
ATOM 707 N N . LEU A 1 87 ? -5.546 8.016 13.102 1.00 91.88 87 LEU A N 1
ATOM 708 C CA . LEU A 1 87 ? -5.705 6.568 13.051 1.00 91.88 87 LEU A CA 1
ATOM 709 C C . LEU A 1 87 ? -4.366 5.867 12.855 1.00 91.88 87 LEU A C 1
ATOM 711 O O . LEU A 1 87 ? -3.416 6.429 12.300 1.00 91.88 87 LEU A O 1
ATOM 715 N N . ASP A 1 88 ? -4.328 4.611 13.285 1.00 90.75 88 ASP A N 1
ATOM 716 C CA . ASP A 1 88 ? -3.153 3.777 13.129 1.00 90.75 88 ASP A CA 1
ATOM 717 C C . ASP A 1 88 ? -2.909 3.442 11.648 1.00 90.75 88 ASP A C 1
ATOM 719 O O . ASP A 1 88 ? -3.837 3.047 10.927 1.00 90.75 88 ASP A O 1
ATOM 723 N N . PRO A 1 89 ? -1.655 3.561 11.174 1.00 93.25 89 PRO A N 1
ATOM 724 C CA . PRO A 1 89 ? -1.293 3.136 9.833 1.00 93.25 89 PRO A CA 1
ATOM 725 C C . PRO A 1 89 ? -1.361 1.610 9.703 1.00 93.25 89 PRO A C 1
ATOM 727 O O . PRO A 1 89 ? -1.273 0.859 10.677 1.00 93.25 89 PRO A O 1
ATOM 730 N N . ILE A 1 90 ? -1.423 1.139 8.463 1.00 94.75 90 ILE A N 1
ATOM 731 C CA . ILE A 1 90 ? -1.322 -0.282 8.134 1.00 94.75 90 ILE A CA 1
ATOM 732 C C . ILE A 1 90 ? 0.079 -0.775 8.499 1.00 94.75 90 ILE A C 1
ATOM 734 O O . ILE A 1 90 ? 1.087 -0.260 7.999 1.00 94.75 90 ILE A O 1
ATOM 738 N N . THR A 1 91 ? 0.154 -1.800 9.351 1.00 93.88 91 THR A N 1
ATOM 739 C CA . THR A 1 91 ? 1.424 -2.315 9.888 1.00 93.88 91 THR A CA 1
ATOM 740 C C . THR A 1 91 ? 1.665 -3.764 9.49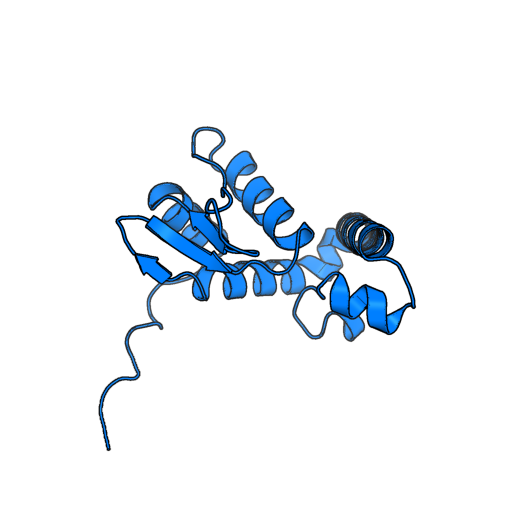5 1.00 93.88 91 THR A C 1
ATOM 742 O O . THR A 1 91 ? 0.740 -4.542 9.298 1.00 93.88 91 THR A O 1
ATOM 745 N N . LYS A 1 92 ? 2.935 -4.151 9.355 1.00 94.38 92 LYS A N 1
ATOM 746 C CA . LYS A 1 92 ? 3.308 -5.520 8.982 1.00 94.38 92 LYS A CA 1
ATOM 747 C C . LYS A 1 92 ? 3.148 -6.472 10.170 1.00 94.38 92 LYS A C 1
ATOM 749 O O . LYS A 1 92 ? 3.626 -6.175 11.266 1.00 94.38 92 LYS A O 1
ATOM 754 N N . VAL A 1 93 ? 2.567 -7.646 9.931 1.00 93.19 93 VAL A N 1
ATOM 755 C CA . VAL A 1 93 ? 2.499 -8.722 10.928 1.00 93.19 93 VAL A CA 1
ATOM 756 C C . VAL A 1 93 ? 3.892 -9.322 11.126 1.00 93.19 93 VAL A C 1
ATOM 758 O O . VAL A 1 93 ? 4.580 -9.687 10.166 1.00 93.19 93 VAL A O 1
ATOM 761 N N . ARG A 1 94 ? 4.337 -9.422 12.383 1.00 89.69 94 ARG A N 1
ATOM 762 C CA . ARG A 1 94 ? 5.649 -9.995 12.720 1.00 89.69 94 ARG A CA 1
ATOM 763 C C . ARG A 1 94 ? 5.707 -11.468 12.315 1.00 89.69 94 ARG A C 1
ATOM 765 O O . ARG A 1 94 ? 4.762 -12.210 12.532 1.00 89.69 94 ARG A O 1
ATOM 772 N N . GLY A 1 95 ? 6.829 -11.884 11.730 1.00 86.94 95 GLY A N 1
ATOM 773 C CA . GLY A 1 95 ? 7.036 -13.272 11.302 1.00 86.94 95 GLY A CA 1
ATOM 774 C C . GLY A 1 95 ? 6.313 -13.673 10.011 1.00 86.94 95 GLY A C 1
ATOM 775 O O . GLY A 1 95 ? 6.545 -14.775 9.529 1.00 86.94 95 GLY A O 1
ATOM 776 N N . SER A 1 96 ? 5.506 -12.792 9.408 1.00 85.88 96 SER A N 1
ATOM 777 C CA . SER A 1 96 ? 4.815 -13.083 8.149 1.00 85.88 96 SER A CA 1
ATOM 778 C C . SER A 1 96 ? 5.462 -12.391 6.949 1.00 85.88 96 SER A C 1
ATOM 780 O O . SER A 1 96 ? 5.881 -11.227 7.005 1.00 85.88 96 SER A O 1
ATOM 782 N N . ALA A 1 97 ? 5.493 -13.091 5.815 1.00 86.31 97 ALA A N 1
ATOM 783 C CA . ALA A 1 97 ? 5.825 -12.497 4.526 1.00 86.31 97 ALA A CA 1
ATOM 784 C C . ALA A 1 97 ? 4.616 -11.708 4.005 1.00 86.31 97 ALA A C 1
ATOM 786 O O . ALA A 1 97 ? 3.515 -12.245 3.976 1.00 86.31 97 ALA A O 1
ATOM 787 N N . ARG A 1 98 ? 4.819 -10.433 3.635 1.00 90.81 98 ARG A N 1
ATOM 788 C CA . ARG A 1 98 ? 3.839 -9.562 2.945 1.00 90.81 98 ARG A CA 1
ATOM 789 C C . ARG A 1 98 ? 2.423 -9.474 3.566 1.00 90.81 98 ARG A C 1
ATOM 791 O O . ARG A 1 98 ? 1.530 -8.942 2.922 1.00 90.81 98 ARG A O 1
ATOM 798 N N . LYS A 1 99 ? 2.221 -9.935 4.807 1.00 94.38 99 LYS A N 1
ATOM 799 C CA . LYS A 1 99 ? 0.955 -9.836 5.549 1.00 94.38 99 LYS A CA 1
ATOM 800 C C . LYS A 1 99 ? 0.961 -8.596 6.429 1.00 94.38 99 LYS A C 1
ATOM 802 O O . LYS A 1 99 ? 1.927 -8.341 7.158 1.00 94.38 99 LYS A O 1
ATOM 807 N N . TYR A 1 100 ? -0.130 -7.857 6.374 1.00 96.25 100 TYR A N 1
ATOM 808 C CA . TYR A 1 100 ? -0.334 -6.610 7.086 1.00 96.25 100 TYR A CA 1
ATOM 809 C C . TYR A 1 100 ? -1.622 -6.686 7.896 1.00 96.25 100 TYR A C 1
ATOM 811 O O . TYR A 1 100 ? -2.550 -7.392 7.512 1.00 96.25 100 TYR A O 1
ATOM 819 N N . GLN A 1 101 ? -1.642 -5.979 9.019 1.00 95.06 101 GLN A N 1
ATOM 820 C CA . GLN A 1 101 ? -2.812 -5.798 9.867 1.00 95.06 101 GLN A CA 1
ATOM 821 C C . GLN A 1 101 ? -3.350 -4.373 9.702 1.00 95.06 101 GLN A C 1
ATOM 823 O O . GLN A 1 101 ? -2.578 -3.414 9.565 1.00 95.06 101 GLN A O 1
ATOM 828 N N . ILE A 1 102 ? -4.669 -4.253 9.751 1.00 95.31 102 ILE A N 1
ATOM 829 C CA . ILE A 1 102 ? -5.435 -3.014 9.680 1.00 95.31 102 ILE A CA 1
ATOM 830 C C . ILE A 1 102 ? -6.409 -3.034 10.865 1.00 95.31 102 ILE A C 1
ATOM 832 O O . ILE A 1 102 ? -7.078 -4.041 11.100 1.00 95.31 102 ILE A O 1
ATOM 836 N N . SER A 1 103 ? -6.450 -1.954 11.648 1.00 94.25 103 SER A N 1
ATOM 837 C CA . SER A 1 103 ? -7.472 -1.786 12.690 1.00 94.25 103 SER A CA 1
ATOM 838 C C . SER A 1 103 ? -8.853 -1.616 12.060 1.00 94.25 103 SER A C 1
ATOM 840 O O . SER A 1 103 ? -8.958 -1.187 10.914 1.00 94.25 103 SER A O 1
ATOM 842 N N . GLU A 1 104 ? -9.907 -1.928 12.807 1.00 93.69 104 GLU A N 1
ATOM 843 C CA . GLU A 1 104 ? -11.293 -1.786 12.347 1.00 93.69 104 GLU A CA 1
ATOM 844 C C . GLU A 1 104 ? -11.625 -0.346 11.919 1.00 93.69 104 GLU A C 1
ATOM 846 O O . GLU A 1 104 ? -12.081 -0.141 10.800 1.00 93.69 104 GLU A O 1
ATOM 851 N N . ASP A 1 105 ? -11.250 0.663 12.712 1.00 93.44 105 ASP A N 1
ATOM 852 C CA . ASP A 1 105 ? -11.464 2.079 12.366 1.00 93.44 105 ASP A CA 1
ATOM 853 C C . ASP A 1 105 ? -10.783 2.483 11.042 1.00 93.44 105 ASP A C 1
ATOM 855 O O . ASP A 1 105 ? -11.341 3.211 10.215 1.00 93.44 105 ASP A O 1
ATOM 859 N N . THR A 1 106 ? -9.549 2.012 10.821 1.00 94.19 106 THR A N 1
ATOM 860 C CA . THR A 1 106 ? -8.810 2.256 9.571 1.00 94.19 106 THR A CA 1
ATOM 861 C C . THR A 1 106 ? -9.442 1.472 8.415 1.00 94.19 106 THR A C 1
ATOM 863 O O . THR A 1 106 ? -9.537 1.987 7.299 1.00 94.19 106 THR A O 1
ATOM 866 N N . TYR A 1 107 ? -9.918 0.264 8.726 1.00 94.25 107 TYR A N 1
ATOM 867 C CA . TYR A 1 107 ? -10.885 -0.566 8.010 1.00 94.25 107 TYR A CA 1
ATOM 868 C C . TYR A 1 107 ? -11.961 0.244 7.289 1.00 94.25 107 TYR A C 1
ATOM 870 O O . TYR A 1 107 ? -12.028 0.395 6.061 1.00 94.25 107 TYR A O 1
ATOM 878 N N . GLU A 1 108 ? -12.830 0.764 8.142 1.00 93.06 108 GLU A N 1
ATOM 879 C CA . GLU A 1 108 ? -14.040 1.485 7.793 1.00 93.06 108 GLU A CA 1
ATOM 880 C C . GLU A 1 108 ? -13.725 2.784 7.063 1.00 93.06 108 GLU A C 1
ATOM 882 O O . GLU A 1 108 ? -14.353 3.085 6.049 1.00 93.06 108 GLU A O 1
ATOM 887 N N . LEU A 1 109 ? -12.712 3.535 7.510 1.00 93.81 109 LEU A N 1
ATOM 888 C CA . LEU A 1 109 ? -12.280 4.746 6.814 1.00 93.81 109 LEU A CA 1
ATOM 889 C C . LEU A 1 109 ? -11.902 4.447 5.361 1.00 93.81 109 LEU A C 1
ATOM 891 O O . LEU A 1 109 ? -12.356 5.144 4.453 1.00 93.81 109 LEU A O 1
ATOM 895 N N . LEU A 1 110 ? -11.053 3.441 5.140 1.00 93.62 110 LEU A N 1
ATOM 896 C CA . LEU A 1 110 ? -10.610 3.071 3.799 1.00 93.62 110 LEU A CA 1
ATOM 897 C C . LEU A 1 110 ? -11.787 2.592 2.952 1.00 93.62 110 LEU A C 1
ATOM 899 O O . LEU A 1 110 ? -11.903 3.017 1.807 1.00 93.62 110 LEU A O 1
ATOM 903 N N . SER A 1 111 ? -12.685 1.790 3.522 1.00 93.88 111 SER A N 1
ATOM 904 C CA . SER A 1 111 ? -13.890 1.316 2.832 1.00 93.88 111 SER A CA 1
ATOM 905 C C . SER A 1 111 ? -14.783 2.478 2.390 1.00 93.88 111 SER A C 1
ATOM 907 O O . SER A 1 111 ? -15.175 2.550 1.226 1.00 93.88 111 SER A O 1
ATOM 909 N N . ASN A 1 112 ? -15.011 3.448 3.278 1.00 92.56 112 ASN A N 1
ATOM 910 C CA . ASN A 1 112 ? -15.809 4.641 3.003 1.00 92.56 112 ASN A CA 1
ATOM 911 C C . ASN A 1 112 ? -15.171 5.533 1.929 1.00 92.56 112 ASN A C 1
ATOM 913 O O . ASN A 1 112 ? -15.844 5.953 0.990 1.00 92.56 112 ASN A O 1
ATOM 917 N N . VAL A 1 113 ? -13.868 5.812 2.038 1.00 91.50 113 VAL A N 1
ATOM 918 C CA . VAL A 1 113 ? -13.149 6.667 1.075 1.00 91.50 113 VAL A CA 1
ATOM 919 C C . VAL A 1 113 ? -13.049 6.003 -0.298 1.00 91.50 113 VAL A C 1
ATOM 921 O O . VAL A 1 113 ? -13.137 6.682 -1.320 1.00 91.50 113 VAL A O 1
ATOM 924 N N . LEU A 1 114 ? -12.865 4.684 -0.334 1.00 90.19 114 LEU A N 1
ATOM 925 C CA . LEU A 1 114 ? -12.774 3.921 -1.575 1.00 90.19 114 LEU A CA 1
ATOM 926 C C . LEU A 1 114 ? -14.150 3.571 -2.160 1.00 90.19 114 LEU A C 1
ATOM 928 O O . LEU A 1 114 ? -14.193 3.015 -3.255 1.00 90.19 114 LEU A O 1
ATOM 932 N N . GLY A 1 115 ? -15.257 3.898 -1.485 1.00 88.75 115 GLY A N 1
ATOM 933 C CA . GLY A 1 115 ? -16.614 3.610 -1.959 1.00 88.75 115 GLY A CA 1
ATOM 934 C C . GLY A 1 115 ? -16.933 2.115 -2.022 1.00 88.75 115 GLY A C 1
ATOM 935 O O . GLY A 1 115 ? -17.687 1.678 -2.891 1.00 88.75 115 GLY A O 1
ATOM 936 N N . ILE A 1 116 ? -16.326 1.320 -1.140 1.00 82.44 116 ILE A N 1
ATOM 937 C CA . ILE A 1 116 ? -16.574 -0.116 -1.036 1.00 82.44 116 ILE A CA 1
ATOM 938 C C . ILE A 1 116 ? -17.847 -0.295 -0.209 1.00 82.44 116 ILE A C 1
ATOM 940 O O . ILE A 1 116 ? -17.814 -0.309 1.019 1.00 82.44 116 ILE A O 1
ATOM 944 N N . ASN A 1 117 ? -18.987 -0.394 -0.890 1.00 61.03 117 ASN A N 1
ATOM 945 C CA . ASN A 1 117 ? -20.245 -0.759 -0.247 1.00 61.03 117 ASN A CA 1
ATOM 946 C C . ASN A 1 117 ? -20.181 -2.249 0.126 1.00 61.03 117 ASN A C 1
ATOM 948 O O . ASN A 1 117 ? -20.016 -3.094 -0.751 1.00 61.03 117 ASN A O 1
ATOM 952 N N . GLN A 1 118 ? -20.311 -2.573 1.414 1.00 53.16 118 GLN A N 1
ATOM 953 C CA . GLN A 1 118 ? -20.188 -3.933 1.970 1.00 53.16 118 GLN A CA 1
ATOM 954 C C . GLN A 1 118 ? -21.304 -4.926 1.555 1.00 53.16 118 GLN A C 1
ATOM 956 O O . GLN A 1 118 ? -21.493 -5.949 2.203 1.00 53.16 118 GLN A O 1
ATOM 961 N N . GLU A 1 119 ? -22.042 -4.695 0.469 1.00 43.09 119 GLU A N 1
ATOM 962 C CA . GLU A 1 119 ? -23.199 -5.530 0.093 1.00 43.09 119 GLU A CA 1
ATOM 963 C C . GLU A 1 119 ? -22.869 -6.781 -0.748 1.00 43.09 119 GLU A C 1
ATOM 965 O O . GLU A 1 119 ? -23.786 -7.460 -1.197 1.00 43.09 119 GLU A O 1
ATOM 970 N N . ALA A 1 120 ? -21.598 -7.144 -0.963 1.00 41.34 120 ALA A N 1
ATOM 971 C CA . ALA A 1 120 ? -21.250 -8.218 -1.912 1.00 41.34 120 ALA A CA 1
ATOM 972 C C . ALA A 1 120 ? -20.278 -9.300 -1.401 1.00 41.34 120 ALA A C 1
ATOM 974 O O . ALA A 1 120 ? -19.646 -9.968 -2.214 1.00 41.34 120 ALA A O 1
ATOM 975 N N . ALA A 1 121 ? -20.150 -9.508 -0.085 1.00 40.16 121 ALA A N 1
ATOM 976 C CA . ALA A 1 121 ? -19.270 -10.550 0.473 1.00 40.16 121 ALA A CA 1
ATOM 977 C C . ALA A 1 121 ? -19.998 -11.603 1.341 1.00 40.16 121 ALA A C 1
ATOM 979 O O . ALA A 1 121 ? -19.379 -12.214 2.206 1.00 40.16 121 ALA A O 1
ATOM 980 N N . ALA A 1 122 ? -21.303 -11.821 1.120 1.00 37.78 122 ALA A N 1
ATOM 981 C CA . ALA A 1 122 ? -22.105 -12.830 1.835 1.00 37.78 122 ALA A CA 1
ATOM 982 C C . ALA A 1 122 ? -22.970 -13.721 0.913 1.00 37.78 122 ALA A C 1
ATOM 984 O O . ALA A 1 122 ? -24.054 -14.156 1.285 1.00 37.78 122 ALA A O 1
ATOM 985 N N . THR A 1 123 ? -22.478 -14.011 -0.288 1.00 41.78 123 THR A N 1
ATOM 986 C CA . THR A 1 123 ? -22.976 -15.083 -1.170 1.00 41.78 123 THR A CA 1
ATOM 987 C C . THR A 1 123 ? -21.723 -15.557 -1.890 1.00 41.78 123 THR A C 1
ATOM 989 O O . THR A 1 123 ? -21.159 -14.791 -2.657 1.00 41.78 123 THR A O 1
ATOM 992 N N . GLU A 1 124 ? -21.071 -16.635 -1.471 1.00 43.28 124 GLU A N 1
ATOM 993 C CA . GLU A 1 124 ? -21.362 -17.995 -1.930 1.00 43.28 124 GLU A CA 1
ATOM 994 C C . GLU A 1 124 ? -20.905 -19.020 -0.866 1.00 43.28 124 GLU A C 1
ATOM 996 O O . GLU A 1 124 ? -19.735 -19.392 -0.788 1.00 43.28 124 GLU A O 1
ATOM 1001 N N . GLN A 1 125 ? -21.839 -19.478 -0.035 1.00 43.56 125 GLN A N 1
ATOM 1002 C CA . GLN A 1 125 ? -21.855 -20.815 0.569 1.00 43.56 125 GLN A CA 1
ATOM 1003 C C . GLN A 1 125 ? -23.319 -21.284 0.508 1.00 43.56 125 GLN A C 1
ATOM 1005 O O . GLN A 1 125 ? -24.186 -20.462 0.785 1.00 43.56 125 GLN A O 1
ATOM 1010 N N . GLU A 1 126 ? -23.542 -22.563 0.161 1.00 40.81 126 GLU A N 1
ATOM 1011 C CA . GLU A 1 126 ? -24.778 -23.222 -0.354 1.00 40.81 126 GLU A CA 1
ATOM 1012 C C . GLU A 1 126 ? -24.776 -23.268 -1.900 1.00 40.81 126 GLU A C 1
ATOM 1014 O O . GLU A 1 126 ? -24.725 -22.227 -2.544 1.00 40.81 126 GLU A O 1
ATOM 1019 N N . ASP A 1 127 ? -24.770 -24.390 -2.626 1.00 40.59 127 ASP A N 1
ATOM 1020 C CA . ASP A 1 127 ? -24.915 -25.825 -2.351 1.00 40.59 127 ASP A CA 1
ATOM 1021 C C . ASP A 1 127 ? -24.327 -26.609 -3.551 1.00 40.59 127 ASP A C 1
ATOM 1023 O O . ASP A 1 127 ? -24.554 -26.207 -4.693 1.00 40.59 127 ASP A O 1
ATOM 1027 N N . GLU A 1 128 ? -23.608 -27.715 -3.307 1.00 39.25 128 GLU A N 1
ATOM 1028 C CA . GLU A 1 128 ? -23.804 -29.044 -3.948 1.00 39.25 128 GLU A CA 1
ATOM 1029 C C . GLU A 1 128 ? -22.886 -30.119 -3.338 1.00 39.25 128 GLU A C 1
ATOM 1031 O O . GLU A 1 128 ? -21.652 -29.905 -3.258 1.00 39.25 128 GLU A O 1
#

Solvent-accessible surface area (backbone atoms only — not comparable to full-atom values): 7557 Å² total; per-residue (Å²): 116,70,82,77,31,78,63,26,69,71,40,30,67,55,45,11,68,77,68,76,42,52,56,69,56,21,48,50,48,53,52,52,50,49,66,75,39,38,84,79,42,42,65,22,48,51,47,37,54,46,53,49,56,71,63,38,44,80,53,95,90,25,32,36,28,73,53,90,29,70,69,57,53,50,49,53,41,47,53,42,54,72,77,42,68,87,56,75,68,73,39,74,43,85,98,50,83,54,30,30,39,35,49,58,72,50,46,52,50,49,30,61,77,70,66,58,71,86,85,75,83,87,75,89,82,87,88,135

pLDDT: mean 86.69, std 15.37, range [37.78, 96.69]

Secondary structure (DSSP, 8-state):
-GGGTTTSPPPHHHHHHHHT--HHHHHHHHHHHHHHTTTTSHHHHHHHHHHHHHTPEEETTEEEEE---HHHHHHHHHHHHHH-TTSPPPEEPTT-SSEEEE-HHHHHHHHHHHT--STTSS------

Mean predicted aligned error: 6.77 Å

Radius of gyration: 15.63 Å; Cα contacts (8 Å, |Δi|>4): 142; chains: 1; bounding box: 41×41×38 Å